Protein AF-A0A945DGJ9-F1 (afdb_monomer)

Sequence (176 aa):
MKILLLTNSDIVSKIIKLSLDSLNIESKIVHDINDLESADILLVDDKFKDINFNIMNNFSSSIGIITDDTTLKLDANHFIINRPFLPSSFIKIIKENIKLINRENCIVTNSFDDESIVKIDSLDALTSPLNQDEIISLKDILIKDHAIDEVIEDENISELDEIIDNAIAQLKDDNE

Nearest PDB structures (foldseek):
  3q7t-assembly1_B  TM=6.823E-01  e=1.697E-02  Chlamydia trachomatis L2/434/Bu
  3q7t-assembly1_A  TM=6.345E-01  e=6.682E-02  Chlamydia trachomatis L2/434/Bu
  4gud-assembly1_A  TM=5.465E-01  e=1.463E-01  Vibrio cholerae O1 biovar El Tor str. N16961
  5ux5-assembly1_A  TM=5.688E-01  e=7.348E+00  Corynebacterium freiburgense

Structure (mmCIF, N/CA/C/O backbone):
data_AF-A0A945DGJ9-F1
#
_entry.id   AF-A0A945DGJ9-F1
#
loop_
_atom_site.group_PDB
_atom_site.id
_atom_site.type_symbol
_atom_site.label_atom_id
_atom_site.label_alt_id
_atom_site.label_comp_id
_atom_site.label_asym_id
_atom_site.label_entity_id
_atom_site.label_seq_id
_atom_site.pdbx_PDB_ins_code
_atom_site.Cartn_x
_atom_site.Cartn_y
_atom_site.Cartn_z
_atom_site.occupancy
_atom_site.B_iso_or_equiv
_atom_site.auth_seq_id
_atom_site.auth_comp_id
_atom_site.auth_asym_id
_atom_site.auth_atom_id
_atom_site.pdbx_PDB_model_num
ATOM 1 N N . MET A 1 1 ? -11.952 -7.154 0.516 1.00 88.06 1 MET A N 1
ATOM 2 C CA . MET A 1 1 ? -11.106 -5.992 0.211 1.00 88.06 1 MET A CA 1
ATOM 3 C C . MET A 1 1 ? -9.943 -6.464 -0.639 1.00 88.06 1 MET A C 1
ATOM 5 O O . MET A 1 1 ? -9.316 -7.456 -0.271 1.00 88.06 1 MET A O 1
ATOM 9 N N . LYS A 1 2 ? -9.713 -5.802 -1.767 1.00 93.69 2 LYS A N 1
ATOM 10 C CA . LYS A 1 2 ? -8.715 -6.121 -2.782 1.00 93.69 2 LYS A CA 1
ATOM 11 C C . LYS A 1 2 ? -7.681 -5.002 -2.828 1.00 93.69 2 LYS A C 1
ATOM 13 O O . LYS A 1 2 ? -8.039 -3.836 -2.985 1.00 93.69 2 LYS A O 1
ATOM 18 N N . ILE A 1 3 ? -6.408 -5.366 -2.721 1.00 96.12 3 ILE A N 1
ATOM 19 C CA . ILE A 1 3 ? -5.284 -4.434 -2.856 1.00 96.12 3 ILE A CA 1
ATOM 20 C C . ILE A 1 3 ? -4.500 -4.766 -4.122 1.00 96.12 3 ILE A C 1
ATOM 22 O O . ILE A 1 3 ? -4.121 -5.915 -4.356 1.00 96.12 3 ILE A O 1
ATOM 26 N N . LEU A 1 4 ? -4.234 -3.755 -4.939 1.00 96.75 4 LEU A N 1
ATOM 27 C CA . LEU A 1 4 ? -3.431 -3.893 -6.147 1.00 96.75 4 LEU A CA 1
ATOM 28 C C . LEU A 1 4 ? -2.061 -3.260 -5.919 1.00 96.75 4 LEU A C 1
ATOM 30 O O . LEU A 1 4 ? -1.985 -2.140 -5.432 1.00 96.75 4 LEU A O 1
ATOM 34 N N . LEU A 1 5 ? -0.984 -3.967 -6.251 1.00 96.50 5 LEU A N 1
ATOM 35 C CA . LEU A 1 5 ? 0.383 -3.464 -6.130 1.00 96.50 5 LEU A CA 1
ATOM 36 C C . LEU A 1 5 ? 1.019 -3.321 -7.510 1.00 96.50 5 LEU A C 1
ATOM 38 O O . LEU A 1 5 ? 1.303 -4.325 -8.160 1.00 96.50 5 LEU A O 1
ATOM 42 N N . LEU A 1 6 ? 1.308 -2.086 -7.909 1.00 95.75 6 LEU A N 1
ATOM 43 C CA . LEU A 1 6 ? 2.052 -1.749 -9.115 1.00 95.75 6 LEU A CA 1
ATOM 44 C C . LEU A 1 6 ? 3.543 -1.575 -8.784 1.00 95.75 6 LEU A C 1
ATOM 46 O O . LEU A 1 6 ? 3.980 -0.539 -8.281 1.00 95.75 6 LEU A O 1
ATOM 50 N N . THR A 1 7 ? 4.345 -2.605 -9.060 1.00 95.25 7 THR A N 1
ATOM 51 C CA . THR A 1 7 ? 5.798 -2.604 -8.818 1.00 95.25 7 THR A CA 1
ATOM 52 C C . THR A 1 7 ? 6.522 -3.567 -9.763 1.00 95.25 7 THR A C 1
ATOM 54 O O . THR A 1 7 ? 5.956 -4.556 -10.203 1.00 95.25 7 THR A O 1
ATOM 57 N N . ASN A 1 8 ? 7.811 -3.327 -10.026 1.00 93.62 8 ASN A N 1
ATOM 58 C CA . ASN A 1 8 ? 8.710 -4.306 -10.675 1.00 93.62 8 ASN A CA 1
ATOM 59 C C . ASN A 1 8 ? 9.754 -4.832 -9.684 1.00 93.62 8 ASN A C 1
ATOM 61 O O . ASN A 1 8 ? 10.692 -5.518 -10.074 1.00 93.62 8 ASN A O 1
ATOM 65 N N . SER A 1 9 ? 9.647 -4.455 -8.410 1.00 94.75 9 SER A N 1
ATOM 66 C CA . SER A 1 9 ? 10.583 -4.881 -7.387 1.00 94.75 9 SER A CA 1
ATOM 67 C C . SER A 1 9 ? 10.122 -6.207 -6.793 1.00 94.75 9 SER A C 1
ATOM 69 O O . SER A 1 9 ? 9.110 -6.273 -6.090 1.00 94.75 9 SER A O 1
ATOM 71 N N . ASP A 1 10 ? 10.887 -7.270 -7.044 1.00 94.19 10 ASP A N 1
ATOM 72 C CA . ASP A 1 10 ? 10.606 -8.609 -6.513 1.00 94.19 10 ASP A CA 1
ATOM 73 C C . ASP A 1 10 ? 10.595 -8.634 -4.984 1.00 94.19 10 ASP A C 1
ATOM 75 O O . ASP A 1 10 ? 9.786 -9.327 -4.364 1.00 94.19 10 ASP A O 1
ATOM 79 N N . ILE A 1 11 ? 11.504 -7.881 -4.357 1.00 93.81 11 ILE A N 1
ATOM 80 C CA . ILE A 1 11 ? 11.610 -7.840 -2.899 1.00 93.81 11 ILE A CA 1
ATOM 81 C C . ILE A 1 11 ? 10.400 -7.136 -2.282 1.00 93.81 11 ILE A C 1
ATOM 83 O O . ILE A 1 11 ? 9.818 -7.652 -1.330 1.00 93.81 11 ILE A O 1
ATOM 87 N N . VAL A 1 12 ? 9.964 -6.017 -2.866 1.00 94.62 12 VAL A N 1
ATOM 88 C CA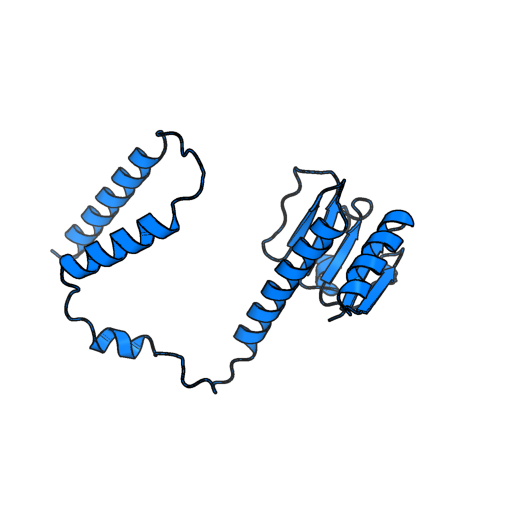 . VAL A 1 12 ? 8.769 -5.282 -2.423 1.00 94.62 12 VAL A CA 1
ATOM 89 C C . VAL A 1 12 ? 7.529 -6.141 -2.619 1.00 94.62 12 VAL A C 1
ATOM 91 O O . VAL A 1 12 ? 6.744 -6.290 -1.687 1.00 94.62 12 VAL A O 1
ATOM 94 N N . SER A 1 13 ? 7.408 -6.778 -3.786 1.00 95.12 13 SER A N 1
ATOM 95 C CA . SER A 1 13 ? 6.326 -7.711 -4.105 1.00 95.12 13 SER A CA 1
ATOM 96 C C . SER A 1 13 ? 6.207 -8.817 -3.061 1.00 95.12 13 SER A C 1
ATOM 98 O O . SER A 1 13 ? 5.122 -9.067 -2.543 1.00 95.12 13 SER A O 1
ATOM 100 N N . LYS A 1 14 ? 7.326 -9.463 -2.709 1.00 95.56 14 LYS A N 1
ATOM 101 C CA . LYS A 1 14 ? 7.350 -10.540 -1.710 1.00 95.56 14 LYS A CA 1
ATOM 102 C C . LYS A 1 14 ? 6.990 -10.040 -0.318 1.00 95.56 14 LYS A C 1
ATOM 104 O O . LYS A 1 14 ? 6.166 -10.668 0.338 1.00 95.56 14 LYS A O 1
ATOM 109 N N . ILE A 1 15 ? 7.593 -8.936 0.128 1.00 95.38 15 ILE A N 1
ATOM 110 C CA . ILE A 1 15 ? 7.331 -8.374 1.459 1.00 95.38 15 ILE A CA 1
ATOM 111 C C . ILE A 1 15 ? 5.854 -8.008 1.588 1.00 95.38 15 ILE A C 1
ATOM 113 O O . ILE A 1 15 ? 5.194 -8.475 2.511 1.00 95.38 15 ILE A O 1
ATOM 117 N N . ILE A 1 16 ? 5.327 -7.227 0.644 1.00 96.50 16 ILE A N 1
ATOM 118 C CA . ILE A 1 16 ? 3.942 -6.759 0.687 1.00 96.50 16 ILE A CA 1
ATOM 119 C C . ILE A 1 16 ? 2.974 -7.929 0.590 1.00 96.50 16 ILE A C 1
ATOM 121 O O . ILE A 1 16 ? 2.056 -8.002 1.400 1.00 96.50 16 ILE A O 1
ATOM 125 N N . LYS A 1 17 ? 3.194 -8.872 -0.332 1.00 96.00 17 LYS A N 1
ATOM 126 C CA . LYS A 1 17 ? 2.328 -10.046 -0.457 1.00 96.00 17 LYS A CA 1
ATOM 127 C C . LYS A 1 17 ? 2.258 -10.830 0.850 1.00 96.00 17 LYS A C 1
ATOM 129 O O . LYS A 1 17 ? 1.168 -11.061 1.350 1.00 96.00 17 LYS A O 1
ATOM 134 N N . LEU A 1 18 ? 3.404 -11.151 1.455 1.00 96.44 18 LEU A N 1
ATOM 135 C CA . LEU A 1 18 ? 3.438 -11.859 2.739 1.00 96.44 18 LEU A CA 1
ATOM 136 C C . LEU A 1 18 ? 2.754 -11.062 3.858 1.00 96.44 18 LEU A C 1
ATOM 138 O O . LEU A 1 18 ? 2.034 -11.631 4.678 1.00 96.44 18 LEU A O 1
ATOM 142 N N . SER A 1 19 ? 2.957 -9.745 3.892 1.00 96.56 19 SER A N 1
ATOM 143 C CA . SER A 1 19 ? 2.290 -8.871 4.851 1.00 96.56 19 SER A CA 1
ATOM 144 C C . SER A 1 19 ? 0.770 -8.852 4.666 1.00 96.56 19 SER A C 1
ATOM 146 O O . SER A 1 19 ? 0.053 -8.921 5.660 1.00 96.56 19 SER A O 1
ATOM 148 N N . LEU A 1 20 ? 0.264 -8.787 3.436 1.00 96.25 20 LEU A N 1
ATOM 149 C CA . LEU A 1 20 ? -1.175 -8.767 3.151 1.00 96.25 20 LEU A CA 1
ATOM 150 C C . LEU A 1 20 ? -1.828 -10.138 3.350 1.00 96.25 20 LEU A C 1
ATOM 152 O O . LEU A 1 20 ? -2.912 -10.213 3.929 1.00 96.25 20 LEU A O 1
ATOM 156 N N . ASP A 1 21 ? -1.134 -11.213 2.977 1.00 95.25 21 ASP A N 1
ATOM 157 C CA . ASP A 1 21 ? -1.564 -12.590 3.229 1.00 95.25 21 ASP A CA 1
ATOM 158 C C . ASP A 1 21 ? -1.752 -12.828 4.738 1.00 95.25 21 ASP A C 1
ATOM 160 O O . ASP A 1 21 ? -2.734 -13.440 5.151 1.00 95.25 21 ASP A O 1
ATOM 164 N N . SER A 1 22 ? -0.875 -12.266 5.585 1.00 95.12 22 SER A N 1
ATOM 165 C CA . SER A 1 22 ? -1.003 -12.349 7.053 1.00 95.12 22 SER A CA 1
ATOM 166 C C . SER A 1 22 ? -2.255 -11.663 7.621 1.00 95.12 22 SER A C 1
ATOM 168 O O . SER A 1 22 ? -2.624 -11.894 8.773 1.00 95.12 22 SER A O 1
ATOM 170 N N . LEU A 1 23 ? -2.903 -10.814 6.822 1.00 94.06 23 LEU A N 1
ATOM 171 C CA . LEU A 1 23 ? -4.135 -10.107 7.161 1.00 94.06 23 LEU A CA 1
ATOM 172 C C . LEU A 1 23 ? -5.371 -10.723 6.491 1.00 94.06 23 LEU A C 1
ATOM 174 O O . LEU A 1 23 ? -6.455 -10.158 6.621 1.00 94.06 23 LEU A O 1
ATOM 178 N N . ASN A 1 24 ? -5.225 -11.848 5.779 1.00 94.50 24 ASN A N 1
ATOM 179 C CA . ASN A 1 24 ? -6.257 -12.425 4.913 1.00 94.50 24 ASN A CA 1
ATOM 180 C C . ASN A 1 24 ? -6.812 -11.413 3.887 1.00 94.50 24 ASN A C 1
ATOM 182 O O . ASN A 1 24 ? -8.008 -11.414 3.586 1.00 94.50 24 ASN A O 1
ATOM 186 N N . ILE A 1 25 ? -5.957 -10.534 3.358 1.00 94.69 25 ILE A N 1
ATOM 187 C CA . ILE A 1 25 ? -6.339 -9.550 2.339 1.00 94.69 25 ILE A CA 1
ATOM 188 C C . ILE A 1 25 ? -5.946 -10.079 0.965 1.00 94.69 25 ILE A C 1
ATOM 190 O O . ILE A 1 25 ? -4.795 -10.446 0.735 1.00 94.69 25 ILE A O 1
ATOM 194 N N . GLU A 1 26 ? -6.895 -10.072 0.032 1.00 94.31 26 GLU A N 1
ATOM 195 C CA . GLU A 1 26 ? -6.615 -10.424 -1.354 1.00 94.31 26 GLU A CA 1
ATOM 196 C C . GLU A 1 26 ? -5.713 -9.360 -1.985 1.00 94.31 26 GLU A C 1
ATOM 198 O O . GLU A 1 26 ? -6.022 -8.164 -1.959 1.00 94.31 26 GLU A O 1
ATOM 203 N N . SER A 1 27 ? -4.596 -9.798 -2.566 1.00 95.00 27 SER A N 1
ATOM 204 C CA . SER A 1 27 ? -3.672 -8.908 -3.254 1.00 95.00 27 SER A CA 1
ATOM 205 C C . SER A 1 27 ? -3.286 -9.423 -4.634 1.00 95.00 27 SER A C 1
ATOM 207 O O . SER A 1 27 ? -3.072 -10.621 -4.839 1.00 95.00 27 SER A O 1
ATOM 209 N N . LYS A 1 28 ? -3.177 -8.500 -5.591 1.00 96.12 28 LYS A N 1
ATOM 210 C CA . LYS A 1 28 ? -2.673 -8.769 -6.942 1.00 96.12 28 LYS A CA 1
ATOM 211 C C . LYS A 1 28 ? -1.458 -7.885 -7.196 1.00 96.12 28 LYS A C 1
ATOM 213 O O . LYS A 1 28 ? -1.467 -6.702 -6.875 1.00 96.12 28 LYS A O 1
ATOM 218 N N . ILE A 1 29 ? -0.411 -8.471 -7.767 1.00 95.81 29 ILE A N 1
ATOM 219 C CA . ILE A 1 29 ? 0.789 -7.746 -8.188 1.00 95.81 29 ILE A CA 1
ATOM 220 C C . ILE A 1 29 ? 0.694 -7.537 -9.695 1.00 95.81 29 ILE A C 1
ATOM 222 O O . ILE A 1 29 ? 0.382 -8.476 -10.429 1.00 95.81 29 ILE A O 1
ATOM 226 N N . VAL A 1 30 ? 0.956 -6.315 -10.134 1.00 95.38 30 VAL A N 1
ATOM 227 C CA . VAL A 1 30 ? 1.000 -5.913 -11.537 1.00 95.38 30 VAL A CA 1
ATOM 228 C C . VAL A 1 30 ? 2.297 -5.163 -11.815 1.00 95.38 30 VAL A C 1
ATOM 230 O O . VAL A 1 30 ? 2.870 -4.515 -10.936 1.00 95.38 30 VAL A O 1
ATOM 233 N N . HIS A 1 31 ? 2.773 -5.283 -13.049 1.00 93.25 31 HIS A N 1
ATOM 234 C CA . HIS A 1 31 ? 4.055 -4.726 -13.484 1.00 93.25 31 HIS A CA 1
ATOM 235 C C . HIS A 1 31 ? 3.888 -3.605 -14.517 1.00 93.25 31 HIS A C 1
ATOM 237 O O . HIS A 1 31 ? 4.854 -2.906 -14.823 1.00 93.25 31 HIS A O 1
ATOM 243 N N . ASP A 1 32 ? 2.669 -3.422 -15.025 1.00 90.31 32 ASP A N 1
ATOM 244 C CA . ASP A 1 32 ? 2.311 -2.417 -16.016 1.00 90.31 32 ASP A CA 1
ATOM 245 C C . ASP A 1 32 ? 0.984 -1.740 -15.638 1.00 90.31 32 ASP A C 1
ATOM 247 O O . ASP A 1 32 ? 0.117 -2.329 -14.991 1.00 90.31 32 ASP A O 1
ATOM 251 N N . ILE A 1 33 ? 0.841 -0.483 -16.048 1.00 87.25 33 ILE A N 1
ATOM 252 C CA . ILE A 1 33 ? -0.345 0.352 -15.824 1.00 87.25 33 ILE A CA 1
ATOM 253 C C . ILE A 1 33 ? -1.546 -0.214 -16.588 1.00 87.25 33 ILE A C 1
ATOM 255 O O . ILE A 1 33 ? -2.679 -0.132 -16.123 1.00 87.25 33 ILE A O 1
ATOM 259 N N . ASN A 1 34 ? -1.306 -0.810 -17.755 1.00 89.06 34 ASN A N 1
ATOM 260 C CA . ASN A 1 34 ? -2.356 -1.384 -18.591 1.00 89.06 34 ASN A CA 1
ATOM 261 C C . ASN A 1 34 ? -3.012 -2.619 -17.954 1.00 89.06 34 ASN A C 1
ATOM 263 O O . ASN A 1 34 ? -4.132 -2.966 -18.319 1.00 89.06 34 ASN A O 1
ATOM 267 N N . ASP A 1 35 ? -2.342 -3.249 -16.986 1.00 89.94 35 ASP A N 1
ATOM 268 C CA . ASP A 1 35 ? -2.859 -4.399 -16.240 1.00 89.94 35 ASP A CA 1
ATOM 269 C C . ASP A 1 35 ? -3.628 -3.987 -14.972 1.00 89.94 35 ASP A C 1
ATOM 271 O O . ASP A 1 35 ? -4.040 -4.851 -14.183 1.00 89.94 35 ASP A O 1
ATOM 275 N N . LEU A 1 36 ? -3.792 -2.676 -14.739 1.00 91.25 36 LEU A N 1
ATOM 276 C CA . LEU A 1 36 ? -4.530 -2.163 -13.594 1.00 91.25 36 LEU A CA 1
ATOM 277 C C . LEU A 1 36 ? -6.013 -2.528 -13.691 1.00 91.25 36 LEU A C 1
ATOM 279 O O . LEU A 1 36 ? -6.663 -2.423 -14.728 1.00 91.25 36 LEU A O 1
ATOM 283 N N . GLU A 1 37 ? -6.560 -2.925 -12.550 1.00 92.62 37 GLU A N 1
ATOM 284 C CA . GLU A 1 37 ? -7.970 -3.239 -12.365 1.00 92.62 37 GLU A CA 1
ATOM 285 C C . GLU A 1 37 ? -8.499 -2.448 -11.173 1.00 92.62 37 GLU A C 1
ATOM 287 O O . GLU A 1 37 ? -7.725 -1.970 -10.344 1.00 92.62 37 GLU A O 1
ATOM 292 N N . SER A 1 38 ? -9.824 -2.369 -11.046 1.00 93.38 38 SER A N 1
ATOM 293 C CA . SER A 1 38 ? -10.435 -1.785 -9.855 1.00 93.38 38 SER A CA 1
ATOM 294 C C . SER A 1 38 ? -10.009 -2.537 -8.586 1.00 93.38 38 SER A C 1
ATOM 296 O O . SER A 1 38 ? -9.958 -3.781 -8.559 1.00 93.38 38 SER A O 1
ATOM 298 N N . ALA A 1 39 ? -9.676 -1.763 -7.557 1.00 94.44 39 ALA A N 1
ATOM 299 C CA . ALA A 1 39 ? -9.256 -2.216 -6.240 1.00 94.44 39 ALA A CA 1
ATOM 300 C C . ALA A 1 39 ? -9.685 -1.200 -5.171 1.00 94.44 39 ALA A C 1
ATOM 302 O O . ALA A 1 39 ? -9.960 -0.044 -5.481 1.00 94.44 39 ALA A O 1
ATOM 303 N N . ASP A 1 40 ? -9.717 -1.633 -3.911 1.00 93.19 40 ASP A N 1
ATOM 304 C CA . ASP A 1 40 ? -10.034 -0.748 -2.784 1.00 93.19 40 ASP A CA 1
ATOM 305 C C . ASP A 1 40 ? -8.827 0.117 -2.385 1.00 93.19 40 ASP A C 1
ATOM 307 O O . ASP A 1 40 ? -8.982 1.242 -1.918 1.00 93.19 40 ASP A O 1
ATOM 311 N N . ILE A 1 41 ? -7.613 -0.426 -2.543 1.00 95.00 41 ILE A N 1
ATOM 312 C CA . ILE A 1 41 ? -6.352 0.304 -2.378 1.00 95.00 41 ILE A CA 1
ATOM 313 C C . ILE A 1 41 ? -5.439 -0.020 -3.556 1.00 95.00 41 ILE A C 1
ATOM 315 O O . ILE A 1 41 ? -5.207 -1.192 -3.874 1.00 95.00 41 ILE A O 1
ATOM 319 N N . LEU A 1 42 ? -4.853 1.022 -4.14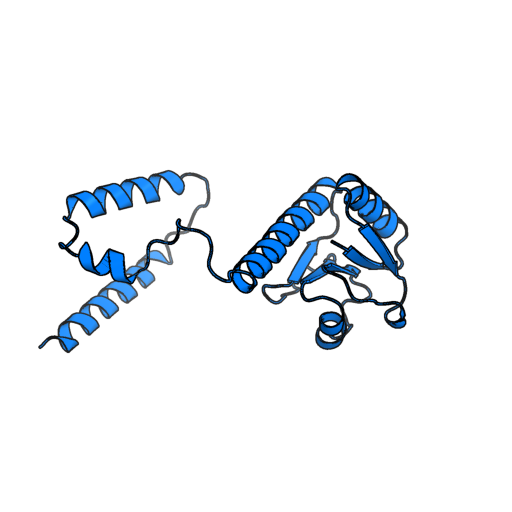1 1.00 95.62 42 LEU A N 1
ATOM 320 C CA . LEU A 1 42 ? -3.786 0.917 -5.127 1.00 95.62 42 LEU A CA 1
ATOM 321 C C . LEU A 1 42 ? -2.453 1.314 -4.487 1.00 95.62 42 LEU A C 1
ATOM 323 O O . LEU A 1 42 ? -2.259 2.459 -4.096 1.00 95.62 42 LEU A O 1
ATOM 327 N N . LEU A 1 43 ? -1.524 0.372 -4.391 1.00 95.69 43 LEU A N 1
ATOM 328 C CA . LEU A 1 43 ? -0.154 0.611 -3.957 1.00 95.69 43 LEU A CA 1
ATOM 329 C C . LEU A 1 43 ? 0.747 0.811 -5.175 1.00 95.69 43 LEU A C 1
ATOM 331 O O . LEU A 1 43 ? 0.770 -0.029 -6.074 1.00 95.69 43 LEU A O 1
ATOM 335 N N . VAL A 1 44 ? 1.516 1.895 -5.190 1.00 94.81 44 VAL A N 1
ATOM 336 C CA . VAL A 1 44 ? 2.331 2.312 -6.335 1.00 94.81 44 VAL A CA 1
ATOM 337 C C . VAL A 1 44 ? 3.774 2.500 -5.895 1.00 94.81 44 VAL A C 1
ATOM 339 O O . VAL A 1 44 ? 4.064 3.227 -4.949 1.00 94.81 44 VAL A O 1
ATOM 342 N N . ASP A 1 45 ? 4.695 1.823 -6.570 1.00 93.25 45 ASP A N 1
ATOM 343 C CA . ASP A 1 45 ? 6.128 2.019 -6.354 1.00 93.25 45 ASP A CA 1
ATOM 344 C C . ASP A 1 45 ?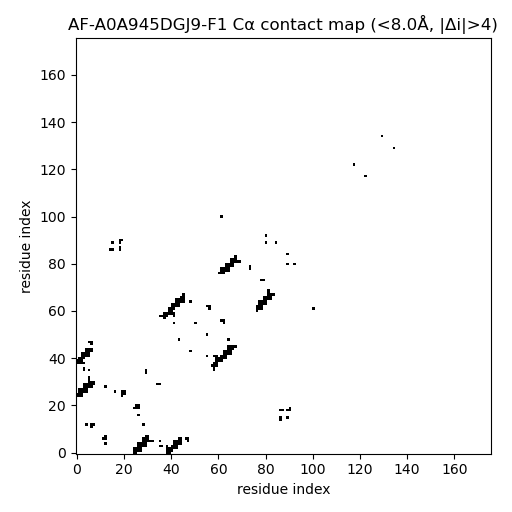 6.590 3.374 -6.915 1.00 93.25 45 ASP A C 1
ATOM 346 O O . ASP A 1 45 ? 6.110 3.790 -7.966 1.00 93.25 45 ASP A O 1
ATOM 350 N N . ASP A 1 46 ? 7.556 4.032 -6.273 1.00 87.94 46 ASP A N 1
ATOM 351 C CA . ASP A 1 46 ? 8.047 5.370 -6.639 1.00 87.94 46 ASP A CA 1
ATOM 352 C C . ASP A 1 46 ? 8.441 5.511 -8.115 1.00 87.94 46 ASP A C 1
ATOM 354 O O . ASP A 1 46 ? 8.251 6.559 -8.717 1.00 87.94 46 ASP A O 1
ATOM 358 N N . LYS A 1 47 ? 8.899 4.431 -8.759 1.00 86.62 47 LYS A N 1
ATOM 359 C CA . LYS A 1 47 ? 9.200 4.427 -10.205 1.00 86.62 47 LYS A CA 1
ATOM 360 C C . LYS A 1 47 ? 7.997 4.734 -11.108 1.00 86.62 47 LYS A C 1
ATOM 362 O O . LYS A 1 47 ? 8.156 4.898 -12.312 1.00 86.62 47 LYS A O 1
ATOM 367 N N . PHE A 1 48 ? 6.802 4.717 -10.539 1.00 85.69 48 PHE A N 1
ATOM 368 C CA . PHE A 1 48 ? 5.532 4.996 -11.183 1.00 85.69 48 PHE A CA 1
ATOM 369 C C . PHE A 1 48 ? 4.853 6.243 -10.592 1.00 85.69 48 PHE A C 1
ATOM 371 O O . PHE A 1 48 ? 3.705 6.513 -10.933 1.00 85.69 48 PHE A O 1
ATOM 378 N N . LYS A 1 49 ? 5.536 7.022 -9.737 1.00 75.12 49 LYS A N 1
ATOM 379 C CA . LYS A 1 49 ? 4.965 8.234 -9.120 1.00 75.12 49 LYS A CA 1
ATOM 380 C C . LYS A 1 49 ? 4.579 9.310 -10.134 1.00 75.12 49 LYS A C 1
ATOM 382 O O . LYS A 1 49 ? 3.665 10.081 -9.882 1.00 75.12 49 LYS A O 1
ATOM 387 N N . ASP A 1 50 ? 5.270 9.342 -11.274 1.00 77.75 50 ASP A N 1
ATOM 388 C CA . ASP A 1 50 ? 5.044 10.334 -12.330 1.00 77.75 50 ASP A CA 1
ATOM 389 C C . ASP A 1 50 ? 3.754 10.058 -13.122 1.00 77.75 50 ASP A C 1
ATOM 391 O O . ASP A 1 50 ? 3.333 10.872 -13.949 1.00 77.75 50 ASP A O 1
ATOM 395 N N . ILE A 1 51 ? 3.107 8.908 -12.893 1.00 77.94 51 ILE A N 1
ATOM 396 C CA . ILE A 1 51 ? 1.780 8.644 -13.440 1.00 77.94 51 ILE A CA 1
ATOM 397 C C . ILE A 1 51 ? 0.813 9.656 -12.833 1.00 77.94 51 ILE A C 1
ATOM 399 O O . ILE A 1 51 ? 0.734 9.831 -11.623 1.00 77.94 51 ILE A O 1
ATOM 403 N N . ASN A 1 52 ? 0.029 10.300 -13.692 1.00 79.12 52 ASN A N 1
ATOM 404 C CA . ASN A 1 52 ? -0.974 11.257 -13.257 1.00 79.12 52 ASN A CA 1
ATOM 405 C C . ASN A 1 52 ? -1.975 10.596 -12.288 1.00 79.12 52 ASN A C 1
ATOM 407 O O . ASN A 1 52 ? -2.636 9.618 -12.649 1.00 79.12 52 ASN A O 1
ATOM 411 N N . PHE A 1 53 ? -2.128 11.166 -11.090 1.00 77.31 53 PHE A N 1
ATOM 412 C CA . PHE A 1 53 ? -3.098 10.725 -10.081 1.00 77.31 53 PHE A CA 1
ATOM 413 C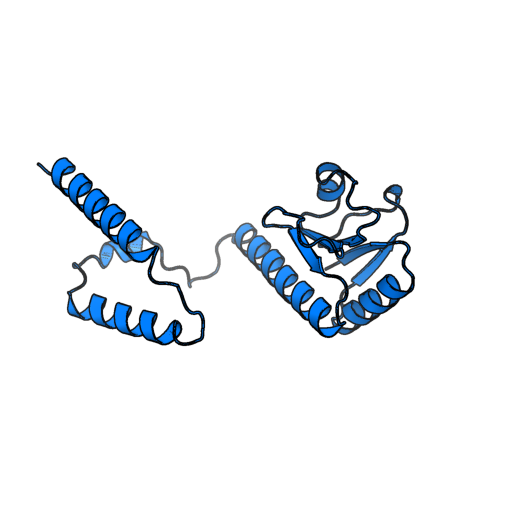 C . PHE A 1 53 ? -4.519 10.600 -10.628 1.00 77.31 53 PHE A C 1
ATOM 415 O O . PHE A 1 53 ? -5.220 9.663 -10.267 1.00 77.31 53 PHE A O 1
ATOM 422 N N . ASN A 1 54 ? -4.924 11.445 -11.580 1.00 76.88 54 ASN A N 1
ATOM 423 C CA . ASN A 1 54 ? -6.236 11.339 -12.222 1.00 76.88 54 ASN A CA 1
ATOM 424 C C . ASN A 1 54 ? -6.432 10.002 -12.949 1.00 76.88 54 ASN A C 1
ATOM 426 O O . ASN A 1 54 ? -7.548 9.498 -13.014 1.00 76.88 54 ASN A O 1
ATOM 430 N N . ILE A 1 55 ? -5.364 9.418 -13.501 1.00 81.75 55 ILE A N 1
ATOM 431 C CA . ILE A 1 55 ? -5.425 8.092 -14.128 1.00 81.75 55 ILE A CA 1
ATOM 432 C C . ILE A 1 55 ? -5.575 7.027 -13.041 1.00 81.75 55 ILE A C 1
ATOM 434 O O . ILE A 1 55 ? -6.411 6.138 -13.173 1.00 81.75 55 ILE A O 1
ATOM 438 N N . MET A 1 56 ? -4.798 7.134 -11.962 1.00 83.62 56 MET A N 1
ATOM 439 C CA . MET A 1 56 ? -4.802 6.170 -10.858 1.00 83.62 56 MET A CA 1
ATOM 440 C C . MET A 1 56 ? -6.127 6.167 -10.080 1.00 83.62 56 MET A C 1
ATOM 442 O O . MET A 1 56 ? -6.622 5.099 -9.721 1.00 83.62 56 MET A O 1
ATOM 446 N N . ASN A 1 57 ? -6.753 7.336 -9.929 1.00 85.06 57 ASN A N 1
ATOM 447 C CA . ASN A 1 57 ? -8.055 7.515 -9.286 1.00 85.06 57 ASN A CA 1
ATOM 448 C C . ASN A 1 57 ? -9.203 6.803 -10.020 1.00 85.06 57 ASN A C 1
ATOM 450 O O . ASN A 1 57 ? -10.241 6.541 -9.419 1.00 85.06 57 ASN A O 1
ATOM 454 N N . ASN A 1 58 ? -9.023 6.423 -11.291 1.00 87.06 58 ASN A N 1
ATOM 455 C CA . ASN A 1 58 ? -9.999 5.585 -11.997 1.00 87.06 58 ASN A CA 1
ATOM 456 C C . ASN A 1 58 ? -10.017 4.135 -11.488 1.00 87.06 58 ASN A C 1
ATOM 458 O O . ASN A 1 58 ? -10.981 3.412 -11.734 1.00 87.06 58 ASN A O 1
ATOM 462 N N . PHE A 1 59 ? -8.949 3.692 -10.820 1.00 87.62 59 PHE A N 1
ATOM 463 C CA . PHE A 1 59 ? -8.792 2.312 -10.358 1.00 87.62 59 PHE A CA 1
ATOM 464 C C . PHE A 1 59 ? -9.035 2.159 -8.857 1.00 87.62 59 PHE A C 1
ATOM 466 O O . PHE A 1 59 ? -9.496 1.100 -8.432 1.00 87.62 59 PHE A O 1
ATOM 473 N N . SER A 1 60 ? -8.736 3.189 -8.063 1.00 90.25 60 SER A N 1
ATOM 474 C CA . SER A 1 60 ? -8.903 3.175 -6.608 1.00 90.25 60 SER A CA 1
ATOM 475 C C . SER A 1 60 ? -9.099 4.587 -6.065 1.00 90.25 60 SER A C 1
ATOM 477 O O . SER A 1 60 ? -8.421 5.511 -6.505 1.00 90.25 60 SER A O 1
ATOM 479 N N . SER A 1 61 ? -9.976 4.747 -5.071 1.00 85.31 61 SER A N 1
ATOM 480 C CA . SER A 1 61 ? -10.139 6.006 -4.328 1.00 85.31 61 SER A CA 1
ATOM 481 C C . SER A 1 61 ? -9.019 6.242 -3.310 1.00 85.31 61 SER A C 1
ATOM 483 O O . SER A 1 61 ? -8.747 7.386 -2.950 1.00 85.31 61 SER A O 1
ATOM 485 N N . SER A 1 62 ? -8.348 5.173 -2.867 1.00 91.69 62 SER A N 1
ATOM 486 C CA . SER A 1 62 ? -7.210 5.240 -1.952 1.00 91.69 62 SER A CA 1
ATOM 487 C C . SER A 1 62 ? -5.929 4.762 -2.631 1.00 91.69 62 SER A C 1
ATOM 489 O O . SER A 1 62 ? -5.871 3.660 -3.188 1.00 91.69 62 SER A O 1
ATOM 491 N N . ILE A 1 63 ? -4.893 5.601 -2.596 1.00 92.81 63 ILE A N 1
ATOM 492 C CA . ILE A 1 63 ? -3.612 5.361 -3.267 1.00 92.81 63 ILE A CA 1
ATOM 493 C C . ILE A 1 63 ? -2.493 5.457 -2.233 1.00 92.81 63 ILE A C 1
ATOM 495 O O . ILE A 1 63 ? -2.356 6.469 -1.549 1.00 92.81 63 ILE A O 1
ATOM 499 N N . GLY A 1 64 ? -1.689 4.402 -2.133 1.00 94.31 64 GLY A N 1
ATOM 500 C CA . GLY A 1 64 ? -0.500 4.347 -1.291 1.00 94.31 64 GLY A CA 1
ATOM 501 C C . GLY A 1 64 ? 0.772 4.405 -2.131 1.00 94.31 64 GLY A C 1
ATOM 502 O O . GLY A 1 64 ? 0.999 3.509 -2.940 1.00 94.31 64 GLY A O 1
ATOM 503 N N . ILE A 1 65 ? 1.631 5.402 -1.934 1.00 94.25 65 ILE A N 1
ATOM 504 C CA . ILE A 1 65 ? 2.892 5.533 -2.685 1.00 94.25 65 ILE A CA 1
ATOM 505 C C . ILE A 1 65 ? 4.069 5.046 -1.848 1.00 94.25 65 ILE A C 1
ATOM 507 O O . ILE A 1 65 ? 4.264 5.485 -0.719 1.00 94.25 65 ILE A O 1
ATOM 511 N N . ILE A 1 66 ? 4.873 4.143 -2.407 1.00 94.88 66 ILE A N 1
ATOM 512 C CA . ILE A 1 66 ? 6.037 3.547 -1.749 1.00 94.88 66 ILE A CA 1
ATOM 513 C C . ILE A 1 66 ? 7.308 4.251 -2.227 1.00 94.88 66 ILE A C 1
ATOM 515 O O . ILE A 1 66 ? 7.881 3.869 -3.250 1.00 94.88 66 ILE A O 1
ATOM 519 N N . THR A 1 67 ? 7.777 5.235 -1.467 1.00 92.56 67 THR A N 1
ATOM 520 C CA . THR A 1 67 ? 8.850 6.150 -1.883 1.00 92.56 67 THR A CA 1
ATOM 521 C C . THR A 1 67 ? 9.836 6.444 -0.759 1.00 92.56 67 THR A C 1
ATOM 523 O O . THR A 1 67 ? 9.516 6.263 0.409 1.00 92.56 67 THR A O 1
ATOM 526 N N . ASP A 1 68 ? 11.061 6.829 -1.096 1.00 91.56 68 ASP A N 1
ATOM 527 C CA . ASP A 1 68 ? 12.021 7.458 -0.180 1.00 91.56 68 ASP A CA 1
ATOM 528 C C . ASP A 1 68 ? 11.917 8.995 -0.183 1.00 91.56 68 ASP A C 1
ATOM 530 O O . ASP A 1 68 ? 12.571 9.660 0.622 1.00 91.56 68 ASP A O 1
ATOM 534 N N . ASP A 1 69 ? 11.076 9.560 -1.051 1.00 88.50 69 ASP A N 1
ATOM 535 C CA . ASP A 1 69 ? 10.830 10.992 -1.149 1.00 88.50 69 ASP A CA 1
ATOM 536 C C . ASP A 1 69 ? 9.916 11.481 -0.020 1.00 88.50 69 ASP A C 1
ATOM 538 O O . ASP A 1 69 ? 8.700 11.281 -0.019 1.00 88.50 69 ASP A O 1
ATOM 542 N N . THR A 1 70 ? 10.514 12.176 0.943 1.00 80.38 70 THR A N 1
ATOM 543 C CA . THR A 1 70 ? 9.809 12.768 2.085 1.00 80.38 70 THR A CA 1
ATOM 544 C C . THR A 1 70 ? 9.110 14.086 1.754 1.00 80.38 70 THR A C 1
ATOM 546 O O . THR A 1 70 ? 8.399 14.628 2.601 1.00 80.38 70 THR A O 1
ATOM 549 N N . THR A 1 71 ? 9.307 14.628 0.551 1.00 83.56 71 THR A N 1
ATOM 550 C CA . THR A 1 71 ? 8.749 15.924 0.135 1.00 83.56 71 THR A CA 1
ATOM 551 C C . THR A 1 71 ? 7.401 15.800 -0.568 1.00 83.56 71 THR A C 1
ATOM 553 O O . THR A 1 71 ? 6.706 16.805 -0.752 1.00 83.56 71 THR A O 1
ATOM 556 N N . LEU A 1 72 ? 7.012 14.576 -0.934 1.00 83.06 72 LEU A N 1
ATOM 557 C CA . LEU A 1 72 ? 5.758 14.291 -1.609 1.00 83.06 72 LEU A CA 1
ATOM 558 C C . LEU A 1 72 ? 4.573 14.664 -0.709 1.00 83.06 72 LEU A C 1
ATOM 560 O O . LEU A 1 72 ? 4.427 14.167 0.405 1.00 83.06 72 LEU A O 1
ATOM 564 N N . LYS A 1 73 ? 3.706 15.544 -1.212 1.00 80.69 73 LYS A N 1
ATOM 565 C CA . LYS A 1 73 ? 2.439 15.903 -0.569 1.00 80.69 73 LYS A CA 1
ATOM 566 C C . LYS A 1 73 ? 1.306 15.249 -1.337 1.00 80.69 73 LYS A C 1
ATOM 568 O O . LYS A 1 73 ? 1.246 15.381 -2.557 1.00 80.69 73 LYS A O 1
ATOM 573 N N . LEU A 1 74 ? 0.434 14.552 -0.620 1.00 82.81 74 LEU A N 1
ATOM 574 C CA . LEU A 1 74 ? -0.713 13.855 -1.185 1.00 82.81 74 LEU A CA 1
ATOM 575 C C . LEU A 1 74 ? -2.015 14.399 -0.601 1.00 82.81 74 LEU A C 1
ATOM 577 O O . LEU A 1 74 ? -2.025 14.960 0.496 1.00 82.81 74 LEU A O 1
ATOM 581 N N . ASP A 1 75 ? -3.100 14.207 -1.344 1.00 82.00 75 ASP A N 1
ATOM 582 C CA . ASP A 1 75 ? -4.451 14.500 -0.874 1.00 82.00 75 ASP A CA 1
ATOM 583 C C . ASP A 1 75 ? -4.846 13.573 0.288 1.00 82.00 75 ASP A C 1
ATOM 585 O O . ASP A 1 75 ? -4.278 12.495 0.463 1.00 82.00 75 ASP A O 1
ATOM 589 N N . ALA A 1 76 ? -5.855 13.969 1.070 1.00 77.25 76 ALA A N 1
ATOM 590 C CA . ALA A 1 76 ? -6.241 13.296 2.319 1.00 77.25 76 ALA A CA 1
ATOM 591 C C . ALA A 1 76 ? -6.579 11.796 2.177 1.00 77.25 76 ALA A C 1
ATOM 593 O O . ALA A 1 76 ? -6.426 11.038 3.132 1.00 77.25 76 ALA A O 1
ATOM 594 N N . ASN A 1 77 ? -7.007 11.360 0.988 1.00 83.00 77 ASN A N 1
ATOM 595 C CA . ASN A 1 77 ? -7.407 9.974 0.714 1.00 83.00 77 ASN A CA 1
ATOM 596 C C . ASN A 1 77 ? -6.225 9.081 0.298 1.00 83.00 77 ASN A C 1
ATOM 598 O O . ASN A 1 77 ? -6.382 7.886 0.017 1.00 83.00 77 ASN A O 1
ATOM 602 N N . HIS A 1 78 ? -5.039 9.665 0.193 1.00 89.19 78 HIS A N 1
ATOM 603 C CA . HIS A 1 78 ? -3.825 9.020 -0.266 1.00 89.19 78 HIS A CA 1
ATOM 604 C C . HIS A 1 78 ? -2.785 9.016 0.855 1.00 89.19 78 HIS A C 1
ATOM 606 O O . HIS A 1 78 ? -2.815 9.834 1.772 1.00 89.19 78 HIS A O 1
ATOM 612 N N . PHE A 1 79 ? -1.853 8.071 0.804 1.00 92.69 79 PHE A N 1
ATOM 613 C CA . PHE A 1 79 ? -0.882 7.879 1.876 1.00 92.69 79 PHE A CA 1
ATOM 614 C C . PHE A 1 79 ? 0.491 7.485 1.345 1.00 92.69 79 PHE A C 1
ATOM 616 O O . PHE A 1 79 ? 0.646 7.005 0.223 1.00 92.69 79 PHE A O 1
ATOM 623 N N . ILE A 1 80 ? 1.507 7.688 2.178 1.00 92.94 80 ILE A N 1
ATOM 624 C CA . ILE A 1 80 ? 2.900 7.403 1.840 1.00 92.94 80 ILE A CA 1
ATOM 625 C C . ILE A 1 80 ? 3.406 6.240 2.687 1.00 92.94 80 ILE A C 1
ATOM 627 O O . ILE A 1 80 ? 3.148 6.146 3.887 1.00 92.94 80 ILE A O 1
ATOM 631 N N . ILE A 1 81 ? 4.162 5.354 2.049 1.00 94.62 81 ILE A N 1
ATOM 632 C CA . ILE A 1 81 ? 4.909 4.270 2.673 1.00 94.62 81 ILE A CA 1
ATOM 633 C C . ILE A 1 81 ? 6.391 4.565 2.461 1.00 94.62 81 ILE A C 1
ATOM 635 O O . ILE A 1 81 ? 6.968 4.228 1.426 1.00 94.62 81 ILE A O 1
ATOM 639 N N . ASN A 1 82 ? 6.999 5.204 3.459 1.00 92.75 82 ASN A N 1
ATOM 640 C CA . ASN A 1 82 ? 8.393 5.625 3.383 1.00 92.75 82 ASN A CA 1
ATOM 641 C C . ASN A 1 82 ? 9.340 4.425 3.299 1.00 92.75 82 ASN A C 1
ATOM 643 O O . ASN A 1 82 ? 9.257 3.487 4.095 1.00 92.75 82 ASN A O 1
ATOM 647 N N . ARG A 1 83 ? 10.278 4.464 2.355 1.00 92.06 83 ARG A N 1
ATOM 648 C CA . ARG A 1 83 ? 11.411 3.544 2.291 1.00 92.06 83 ARG A CA 1
ATOM 649 C C . ARG A 1 83 ? 12.556 4.075 3.167 1.00 92.06 83 ARG A C 1
ATOM 651 O O . ARG A 1 83 ? 12.818 5.273 3.153 1.00 92.06 83 ARG A O 1
ATOM 658 N N . PRO A 1 84 ? 13.293 3.192 3.864 1.00 92.88 84 PRO A N 1
ATOM 659 C CA . PRO A 1 84 ? 12.997 1.775 4.073 1.00 92.88 84 PRO A CA 1
ATOM 660 C C . PRO A 1 84 ? 11.805 1.583 5.028 1.00 92.88 84 PRO A C 1
ATOM 662 O O . PRO A 1 84 ? 11.641 2.338 5.980 1.00 92.88 84 PRO A O 1
ATOM 665 N N . PHE A 1 85 ? 11.016 0.522 4.828 1.00 93.62 85 PHE A N 1
ATOM 666 C CA . PHE A 1 85 ? 9.936 0.149 5.747 1.00 93.62 85 PHE A CA 1
ATOM 667 C C . PHE A 1 85 ? 10.112 -1.271 6.278 1.00 93.62 85 PHE A C 1
ATOM 669 O O . PHE A 1 85 ? 10.597 -2.170 5.588 1.00 93.62 85 PHE A O 1
ATOM 676 N N . LEU A 1 86 ? 9.661 -1.478 7.514 1.00 94.94 86 LEU A N 1
ATOM 677 C CA . LEU A 1 86 ? 9.512 -2.806 8.095 1.00 94.94 86 LEU A CA 1
ATOM 678 C C . LEU A 1 86 ? 8.139 -3.393 7.731 1.00 94.94 86 LEU A C 1
ATOM 680 O O . LEU A 1 86 ? 7.165 -2.641 7.626 1.00 94.94 86 LEU A O 1
ATOM 684 N N . PRO A 1 87 ? 8.012 -4.730 7.626 1.00 95.12 87 PRO A N 1
ATOM 685 C CA . PRO A 1 87 ? 6.720 -5.380 7.399 1.00 95.12 87 PRO A CA 1
ATOM 686 C C . PRO A 1 87 ? 5.659 -5.001 8.444 1.00 95.12 87 PRO A C 1
ATOM 688 O O . PRO A 1 87 ? 4.494 -4.810 8.108 1.00 95.12 87 PRO A O 1
ATOM 691 N N . SER A 1 88 ? 6.056 -4.845 9.711 1.00 95.56 88 SER A N 1
ATOM 692 C CA . SER A 1 88 ? 5.166 -4.415 10.798 1.00 95.56 88 SER A CA 1
ATOM 693 C C . SER A 1 88 ? 4.643 -2.992 10.596 1.00 95.56 88 SER A C 1
ATOM 695 O O . SER A 1 88 ? 3.451 -2.749 10.781 1.00 95.56 88 SER A O 1
ATOM 697 N N . SER A 1 89 ? 5.511 -2.068 10.177 1.00 95.06 89 SER A N 1
ATOM 698 C CA . SER A 1 89 ? 5.139 -0.683 9.874 1.00 95.06 89 SER A CA 1
ATOM 699 C C . SER A 1 89 ? 4.175 -0.618 8.691 1.00 95.06 89 SER A C 1
ATOM 701 O O . SER A 1 89 ? 3.149 0.049 8.782 1.00 95.06 89 SER A O 1
ATOM 703 N N . PHE A 1 90 ? 4.445 -1.375 7.624 1.00 95.81 90 PHE A N 1
ATOM 704 C CA . PHE A 1 90 ? 3.536 -1.498 6.482 1.00 95.81 90 PHE A CA 1
ATOM 705 C C . PHE A 1 90 ? 2.155 -2.014 6.912 1.00 95.81 90 PHE A C 1
ATOM 707 O O . PHE A 1 90 ? 1.137 -1.403 6.599 1.00 95.81 90 PHE A O 1
ATOM 714 N N . ILE A 1 91 ? 2.111 -3.095 7.697 1.00 96.06 91 ILE A N 1
ATOM 715 C CA . ILE A 1 91 ? 0.855 -3.661 8.212 1.00 96.06 91 ILE A CA 1
ATOM 716 C C . ILE A 1 91 ? 0.070 -2.629 9.029 1.00 96.06 91 ILE A C 1
ATOM 718 O O . ILE A 1 91 ? -1.155 -2.570 8.912 1.00 96.06 91 ILE A O 1
ATOM 722 N N . LYS A 1 92 ? 0.749 -1.823 9.854 1.00 96.44 92 LYS A N 1
ATOM 723 C CA . LYS A 1 92 ? 0.109 -0.759 10.637 1.00 96.44 92 LYS A CA 1
ATOM 724 C C . LYS A 1 92 ? -0.556 0.272 9.720 1.00 96.44 92 LYS A C 1
ATOM 726 O O . LYS A 1 92 ? -1.756 0.494 9.862 1.00 96.44 92 LYS A O 1
ATOM 731 N N . ILE A 1 93 ? 0.190 0.802 8.748 1.00 95.50 93 ILE A N 1
ATOM 732 C CA . ILE A 1 93 ? -0.303 1.793 7.778 1.00 95.50 93 ILE A CA 1
ATOM 733 C C . ILE A 1 93 ? -1.514 1.246 7.015 1.00 95.50 93 ILE A C 1
ATOM 735 O O . ILE A 1 93 ? -2.542 1.912 6.906 1.00 95.50 93 ILE A O 1
ATOM 739 N N . ILE A 1 94 ? -1.434 0.006 6.526 1.00 95.50 94 ILE A N 1
ATOM 740 C CA . ILE A 1 94 ? -2.547 -0.625 5.810 1.00 95.50 94 ILE A CA 1
ATOM 741 C C . ILE A 1 94 ? -3.774 -0.757 6.715 1.00 95.50 94 ILE A C 1
ATOM 743 O O . ILE A 1 94 ? -4.865 -0.366 6.316 1.00 95.50 94 ILE A O 1
ATOM 747 N N . LYS A 1 95 ? -3.625 -1.240 7.953 1.00 94.56 95 LYS A N 1
ATOM 748 C CA . LYS A 1 95 ? -4.758 -1.362 8.888 1.00 94.56 95 LYS A CA 1
ATOM 749 C C . LYS A 1 95 ? -5.428 -0.025 9.189 1.00 94.56 95 LYS A C 1
ATOM 751 O O . LYS A 1 95 ? -6.644 0.007 9.362 1.00 94.56 95 LYS A O 1
ATOM 756 N N . GLU A 1 96 ? -4.656 1.049 9.300 1.00 93.69 96 GLU A N 1
ATOM 757 C CA . GLU A 1 96 ? -5.186 2.396 9.519 1.00 93.69 96 GLU A CA 1
ATOM 758 C C . GLU A 1 96 ? -6.010 2.862 8.316 1.00 93.69 96 GLU A C 1
ATOM 760 O O . GLU A 1 96 ? -7.167 3.238 8.492 1.00 93.69 96 GLU A O 1
ATOM 765 N N . ASN A 1 97 ? -5.490 2.709 7.097 1.00 92.38 97 ASN A N 1
ATOM 766 C CA . ASN A 1 97 ? -6.205 3.091 5.875 1.00 92.38 97 ASN A CA 1
ATOM 767 C C . ASN A 1 97 ? -7.464 2.247 5.628 1.00 92.38 97 ASN A C 1
ATOM 769 O O . ASN A 1 97 ? -8.506 2.782 5.260 1.00 92.38 97 ASN A O 1
ATOM 773 N N . ILE A 1 98 ? -7.429 0.947 5.931 1.00 91.62 98 ILE A N 1
ATOM 774 C CA . ILE A 1 98 ? -8.620 0.083 5.868 1.00 91.62 98 ILE A CA 1
ATOM 775 C C . ILE A 1 98 ? -9.726 0.598 6.798 1.00 91.62 98 ILE A C 1
ATOM 777 O O . ILE A 1 98 ? -10.903 0.587 6.439 1.00 91.62 98 ILE A O 1
ATOM 781 N N . LYS A 1 99 ? -9.370 1.055 8.006 1.00 90.69 99 LYS A N 1
ATOM 782 C CA . LYS A 1 99 ? -10.350 1.620 8.944 1.00 90.69 99 LYS A CA 1
ATOM 783 C C . LYS A 1 99 ? -10.969 2.909 8.409 1.00 90.69 99 LYS A C 1
ATOM 785 O O . LYS A 1 99 ? -12.155 3.118 8.642 1.00 90.69 99 LYS A O 1
ATOM 790 N N . LEU A 1 100 ? -10.191 3.752 7.731 1.00 88.38 100 LEU A N 1
ATOM 791 C CA . LEU A 1 100 ? -10.686 4.992 7.127 1.00 88.38 100 LEU A CA 1
ATOM 792 C C . LEU A 1 100 ? -11.692 4.692 6.012 1.00 88.38 100 LEU A C 1
ATOM 794 O O . LEU A 1 100 ? -12.835 5.131 6.107 1.00 88.38 100 LEU A O 1
ATOM 798 N N . ILE A 1 101 ? -11.323 3.827 5.064 1.00 86.62 101 ILE A N 1
ATOM 799 C CA . ILE A 1 101 ? -12.198 3.405 3.956 1.00 86.62 101 ILE A CA 1
ATOM 800 C C . ILE A 1 101 ? -13.513 2.814 4.485 1.00 86.62 101 ILE A C 1
ATOM 802 O O . ILE A 1 101 ? -14.600 3.153 4.020 1.00 86.62 101 ILE A O 1
ATOM 806 N N . ASN A 1 102 ? -13.444 1.953 5.504 1.00 86.00 102 ASN A N 1
ATOM 807 C CA . ASN A 1 102 ? -14.649 1.361 6.084 1.00 86.00 102 ASN A CA 1
ATOM 808 C C . ASN A 1 102 ? -15.545 2.395 6.785 1.00 86.00 102 ASN A C 1
ATOM 810 O O . ASN A 1 102 ? -16.764 2.269 6.719 1.00 86.00 102 ASN A O 1
ATOM 814 N N . ARG A 1 103 ? -14.977 3.415 7.444 1.00 81.81 103 ARG A N 1
ATOM 815 C CA . ARG A 1 103 ? -15.763 4.496 8.067 1.00 81.81 103 ARG A CA 1
ATOM 816 C C . ARG A 1 103 ? -16.489 5.335 7.024 1.00 81.81 103 ARG A C 1
ATOM 818 O O . ARG A 1 103 ? -17.665 5.626 7.214 1.00 81.81 103 ARG A O 1
ATOM 825 N N . GLU A 1 104 ? -15.813 5.687 5.936 1.00 75.38 104 GLU A N 1
ATOM 826 C CA . GLU A 1 104 ? -16.417 6.433 4.827 1.00 75.38 104 GLU A CA 1
ATOM 827 C C . GLU A 1 104 ? -17.574 5.651 4.202 1.00 75.38 104 GLU A C 1
ATOM 829 O O . GLU A 1 104 ? -18.660 6.198 4.012 1.00 75.38 104 GLU A O 1
ATOM 834 N N . ASN A 1 105 ? -17.392 4.346 3.991 1.00 69.62 105 ASN A N 1
ATOM 835 C CA . ASN A 1 105 ? -18.454 3.482 3.483 1.00 69.62 105 ASN A CA 1
ATOM 836 C C . ASN A 1 105 ? -19.655 3.409 4.441 1.00 69.62 105 ASN A C 1
ATOM 838 O O . ASN A 1 105 ? -20.789 3.497 3.979 1.00 69.62 105 ASN A O 1
ATOM 842 N N . CYS A 1 106 ? -19.433 3.326 5.759 1.00 59.25 106 CYS A N 1
ATOM 843 C CA . CYS A 1 106 ? -20.525 3.331 6.740 1.00 59.25 106 CYS A CA 1
ATOM 844 C C . CYS A 1 106 ? -21.328 4.644 6.739 1.00 59.25 106 CYS A C 1
ATOM 846 O O . CYS A 1 106 ? -22.541 4.614 6.925 1.00 59.25 106 CYS A O 1
ATOM 848 N N . ILE A 1 107 ? -20.684 5.792 6.501 1.00 57.44 107 ILE A N 1
ATOM 849 C CA . ILE A 1 107 ? -21.378 7.089 6.412 1.00 57.44 107 ILE A CA 1
ATOM 850 C C . ILE A 1 107 ? -22.290 7.131 5.177 1.00 57.44 107 ILE A C 1
ATOM 852 O O . ILE A 1 107 ? -23.396 7.663 5.247 1.00 57.44 107 ILE A O 1
ATOM 856 N N . VAL A 1 108 ? -21.864 6.531 4.061 1.00 53.97 108 VAL A N 1
ATOM 857 C CA . VAL A 1 108 ? -22.647 6.492 2.813 1.00 53.97 108 VAL A CA 1
ATOM 858 C C . VAL A 1 108 ? -23.783 5.458 2.873 1.00 53.97 108 VAL A C 1
ATOM 860 O O . VAL A 1 108 ? -24.818 5.656 2.238 1.00 53.97 108 VAL A O 1
ATOM 863 N N . THR A 1 109 ? -23.641 4.380 3.655 1.00 43.97 109 THR A N 1
ATOM 864 C CA . THR A 1 109 ? -24.652 3.309 3.771 1.00 43.97 109 THR A CA 1
ATOM 865 C C . THR A 1 109 ? -25.639 3.466 4.925 1.00 43.97 109 THR A C 1
ATOM 867 O O . THR A 1 109 ? -26.496 2.599 5.085 1.00 43.97 109 THR A O 1
ATOM 870 N N .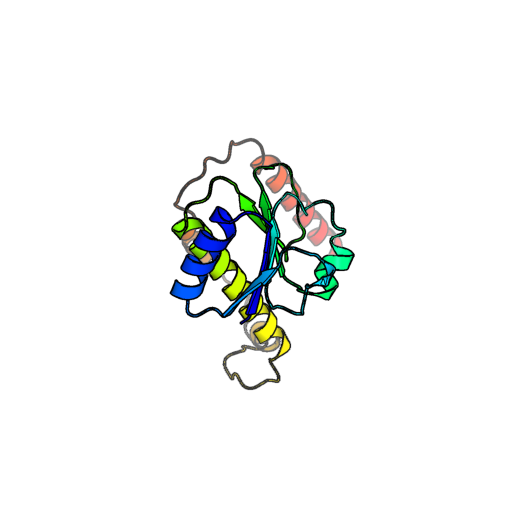 ASN A 1 110 ? -25.587 4.549 5.705 1.00 41.62 110 ASN A N 1
ATOM 871 C CA . ASN A 1 110 ? -26.615 4.837 6.707 1.00 41.62 110 ASN A CA 1
ATOM 872 C C . ASN A 1 110 ? -27.907 5.357 6.045 1.00 41.62 110 ASN A C 1
ATOM 874 O O . ASN A 1 110 ? -28.342 6.490 6.243 1.00 41.62 110 ASN A O 1
ATOM 878 N N . SER A 1 111 ? -28.581 4.476 5.302 1.00 42.12 111 SER A N 1
ATOM 879 C CA . SER A 1 111 ? -30.028 4.360 5.444 1.00 42.12 111 SER A CA 1
ATOM 880 C C . SER A 1 111 ? -30.299 3.989 6.904 1.00 42.12 111 SER A C 1
ATOM 882 O O . SER A 1 111 ? -29.923 2.906 7.341 1.00 42.12 111 SER A O 1
ATOM 884 N N . PHE A 1 112 ? -30.851 4.953 7.640 1.00 49.50 112 PHE A N 1
ATOM 885 C CA . PHE A 1 112 ? -31.323 4.894 9.023 1.00 49.50 112 PHE A CA 1
ATOM 886 C C . PHE A 1 112 ? -31.758 3.497 9.482 1.00 49.50 112 PHE A C 1
ATOM 888 O O . PHE A 1 112 ? -32.750 3.008 8.964 1.00 49.50 112 PHE A O 1
ATOM 895 N N . ASP A 1 113 ? -31.055 2.919 10.460 1.00 48.00 113 ASP A N 1
ATOM 896 C CA . ASP A 1 113 ? -31.574 1.911 11.404 1.00 48.00 113 ASP A CA 1
ATOM 897 C C . ASP A 1 113 ? -30.563 1.689 12.553 1.00 48.00 113 ASP A C 1
ATOM 899 O O . ASP A 1 113 ? -30.227 0.568 12.917 1.00 48.00 113 ASP A O 1
ATOM 903 N N . ASP A 1 114 ? -30.049 2.775 13.138 1.00 42.00 114 ASP A N 1
ATOM 904 C CA . ASP A 1 114 ? -29.365 2.703 14.434 1.00 42.00 11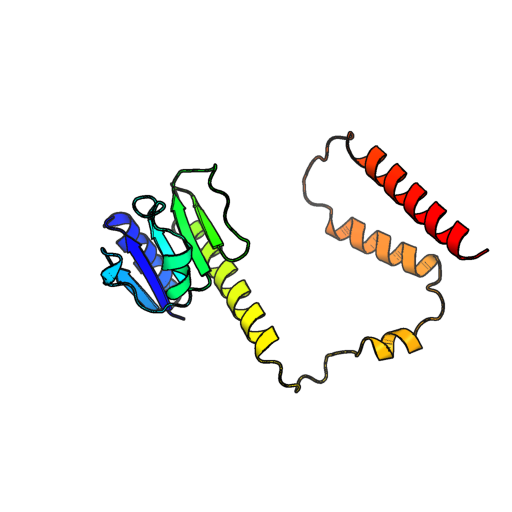4 ASP A CA 1
ATOM 905 C C . ASP A 1 114 ? -30.013 3.732 15.370 1.00 42.00 114 ASP A C 1
ATOM 907 O O . ASP A 1 114 ? -29.828 4.944 15.228 1.00 42.00 114 ASP A O 1
ATOM 911 N N . GLU A 1 115 ? -30.801 3.251 16.336 1.00 54.53 115 GLU A N 1
ATOM 912 C CA . GLU A 1 115 ? -31.506 4.038 17.369 1.00 54.53 115 GLU A CA 1
ATOM 913 C C . GLU A 1 115 ? -30.556 4.747 18.366 1.00 54.53 115 GLU A C 1
ATOM 915 O O . GLU A 1 115 ? -30.964 5.180 19.440 1.00 54.53 115 GLU A O 1
ATOM 920 N N . SER A 1 116 ? -29.277 4.904 18.020 1.00 57.12 116 SER A N 1
ATOM 921 C CA . SER A 1 116 ? -28.249 5.546 18.846 1.00 57.12 116 SER A CA 1
ATOM 922 C C . SER A 1 116 ? -27.905 6.978 18.411 1.00 57.12 116 SER A C 1
ATOM 924 O O . SER A 1 116 ? -27.060 7.617 19.044 1.00 57.12 116 SER A O 1
ATOM 926 N N . ILE A 1 117 ? -28.519 7.515 17.353 1.00 56.50 117 ILE A N 1
ATOM 927 C CA . ILE A 1 117 ? -28.263 8.899 16.932 1.00 56.50 117 ILE A CA 1
ATOM 928 C C . ILE A 1 117 ? -29.203 9.835 17.697 1.00 56.50 117 ILE A C 1
ATOM 930 O O . ILE A 1 117 ? -30.381 9.976 17.367 1.00 56.50 117 ILE A O 1
ATOM 934 N N . VAL A 1 118 ? -28.665 10.509 18.715 1.00 53.88 118 VAL A N 1
ATOM 935 C CA . VAL A 1 118 ? -29.328 11.661 19.334 1.00 53.88 118 VAL A CA 1
ATOM 936 C C . VAL A 1 118 ? -29.408 12.759 18.272 1.00 53.88 118 VAL A C 1
ATOM 938 O O . VAL A 1 118 ? -28.386 13.280 17.830 1.00 53.88 118 VAL A O 1
ATOM 941 N N . LYS A 1 119 ? -30.623 13.075 17.810 1.00 54.59 119 LYS A N 1
ATOM 942 C CA . LYS A 1 119 ? -30.858 14.186 16.877 1.00 54.59 119 LYS A CA 1
ATOM 943 C C . LYS A 1 119 ? -30.367 15.481 17.525 1.00 54.59 119 LYS A C 1
ATOM 945 O O . LYS A 1 119 ? -30.686 15.730 18.684 1.00 54.59 119 LYS A O 1
ATOM 950 N N . ILE A 1 120 ? -29.641 16.309 16.776 1.00 53.84 120 ILE A N 1
ATOM 951 C CA . ILE A 1 120 ? -29.163 17.624 17.242 1.00 53.84 120 ILE A CA 1
ATOM 952 C C . ILE A 1 120 ? -30.341 18.491 17.722 1.00 53.84 120 ILE A C 1
ATOM 954 O O . ILE A 1 120 ? -30.244 19.130 18.762 1.00 53.84 120 ILE A O 1
ATOM 958 N N . ASP A 1 121 ? -31.508 18.361 17.089 1.00 53.97 121 ASP A N 1
ATOM 959 C CA . ASP A 1 121 ? -32.754 19.020 17.508 1.00 53.97 121 ASP A CA 1
ATOM 960 C C . ASP A 1 121 ? -33.225 18.625 18.929 1.00 53.97 121 ASP A C 1
ATOM 962 O O . ASP A 1 121 ? -34.062 19.295 19.527 1.00 53.97 121 ASP A O 1
ATOM 966 N N . SER A 1 122 ? -32.720 17.516 19.485 1.00 54.75 122 SER A N 1
ATOM 967 C CA . SER A 1 122 ? -32.989 17.079 20.866 1.00 54.75 122 SER A CA 1
ATOM 968 C C . SER A 1 122 ? -31.998 17.657 21.888 1.00 54.75 122 SER A C 1
ATOM 970 O O . SER A 1 122 ? -32.277 17.597 23.084 1.00 54.75 122 SER A O 1
ATOM 972 N N . LEU A 1 123 ? -30.870 18.230 21.447 1.00 51.34 123 LEU A N 1
ATOM 973 C CA . LEU A 1 123 ? -29.927 18.974 22.296 1.00 51.34 123 LEU A CA 1
ATOM 974 C C . LEU A 1 123 ? -30.378 20.424 22.516 1.00 51.34 123 LEU A C 1
ATOM 976 O O . LEU A 1 123 ? -30.151 20.962 23.597 1.00 51.34 123 LEU A O 1
ATOM 980 N N . ASP A 1 124 ? -31.109 21.014 21.567 1.00 49.41 124 ASP A N 1
ATOM 981 C CA . ASP A 1 124 ? -31.712 22.347 21.736 1.00 49.41 124 ASP A CA 1
ATOM 982 C C . ASP A 1 124 ? -32.784 22.371 22.841 1.00 49.41 124 ASP A C 1
ATOM 984 O O . ASP A 1 124 ? -33.021 23.394 23.477 1.00 49.41 124 ASP A O 1
ATOM 988 N N . ALA A 1 125 ? -33.393 21.222 23.155 1.00 52.03 125 ALA A N 1
ATOM 989 C CA . ALA A 1 125 ? -34.297 21.087 24.300 1.00 52.03 125 ALA A CA 1
ATOM 990 C C . ALA A 1 125 ? -33.569 21.038 25.662 1.00 52.03 125 ALA A C 1
ATOM 992 O O . ALA A 1 125 ? -34.218 21.138 26.705 1.00 52.03 125 ALA A O 1
ATOM 993 N N . LEU A 1 126 ? -32.238 20.885 25.669 1.00 48.62 126 LEU A N 1
ATOM 994 C CA . LEU A 1 126 ? -31.390 20.856 26.866 1.00 48.62 126 LEU A CA 1
ATOM 995 C C . LEU A 1 126 ? -30.618 22.165 27.085 1.00 48.62 126 LEU A C 1
ATOM 997 O O . LEU A 1 126 ? -29.844 22.238 28.039 1.00 48.62 126 LEU A O 1
ATOM 1001 N N . THR A 1 127 ? -30.849 23.217 26.287 1.00 50.97 127 THR A N 1
ATOM 1002 C CA . THR A 1 127 ? -30.249 24.542 26.512 1.00 50.97 127 THR A CA 1
ATOM 1003 C C . THR A 1 127 ? -30.905 25.257 27.695 1.00 50.97 127 THR A C 1
ATOM 1005 O O . THR A 1 127 ? -31.574 26.282 27.563 1.00 50.97 127 THR A O 1
ATOM 1008 N N . SER A 1 128 ? -30.694 24.726 28.893 1.00 57.31 128 SER A N 1
ATOM 1009 C CA . SER A 1 128 ? -30.363 25.609 30.004 1.00 57.31 128 SER A CA 1
ATOM 1010 C C . SER A 1 128 ? -28.889 25.984 29.826 1.00 57.31 128 SER A C 1
ATOM 1012 O O . SER A 1 128 ? -28.099 25.108 29.472 1.00 57.31 128 SER A O 1
ATOM 1014 N N . PRO A 1 129 ? -28.496 27.258 29.991 1.00 60.34 129 PRO A N 1
ATOM 1015 C CA . PRO A 1 129 ? -27.095 27.643 29.867 1.00 60.34 129 PRO A CA 1
ATOM 1016 C C . PRO A 1 129 ? -26.255 26.774 30.810 1.00 60.34 129 PRO A C 1
ATOM 1018 O O . PRO A 1 129 ? -26.534 26.732 32.009 1.00 60.34 129 PRO A O 1
ATOM 1021 N N . LEU A 1 130 ? -25.275 26.053 30.250 1.00 53.84 130 LEU A N 1
ATOM 1022 C CA . LEU A 1 130 ? -24.312 25.248 31.006 1.00 53.84 130 LEU A CA 1
ATOM 1023 C C . LEU A 1 130 ? -23.732 26.123 32.117 1.00 53.84 130 LEU A C 1
ATOM 1025 O O . LEU A 1 130 ? -23.199 27.207 31.856 1.00 53.84 130 LEU A O 1
ATOM 1029 N N . ASN A 1 131 ? -23.885 25.677 33.360 1.00 58.12 131 ASN A N 1
ATOM 1030 C CA . ASN A 1 131 ? -23.400 26.437 34.501 1.00 58.12 131 ASN A CA 1
ATOM 1031 C C . ASN A 1 131 ? -21.862 26.411 34.480 1.00 58.12 131 ASN A C 1
ATOM 1033 O O . ASN A 1 131 ? -21.262 25.436 34.024 1.00 58.12 131 ASN A O 1
ATOM 1037 N N . GLN A 1 132 ? -21.207 27.471 34.962 1.00 54.59 132 GLN A N 1
ATOM 1038 C CA . GLN A 1 132 ? -19.742 27.621 34.868 1.00 54.59 132 GLN A CA 1
ATOM 1039 C C . GLN A 1 132 ? -18.967 26.408 35.425 1.00 54.59 132 GLN A C 1
ATOM 1041 O O . GLN A 1 132 ? -17.896 26.078 34.920 1.00 54.59 132 GLN A O 1
ATOM 1046 N N . ASP A 1 133 ? -19.549 25.690 36.385 1.00 56.84 133 ASP A N 1
ATOM 1047 C CA . ASP A 1 133 ? -18.981 24.486 36.996 1.00 56.84 133 ASP A CA 1
ATOM 1048 C C . ASP A 1 133 ? -18.910 23.273 36.042 1.00 56.84 133 ASP A C 1
ATOM 1050 O O . ASP A 1 133 ? -17.979 22.466 36.125 1.00 56.84 133 ASP A O 1
ATOM 1054 N N . GLU A 1 134 ? -19.844 23.147 35.093 1.00 57.31 134 GLU A N 1
ATOM 1055 C CA . GLU A 1 134 ? -19.855 22.056 34.103 1.00 57.31 134 GLU A CA 1
ATOM 1056 C C . GLU A 1 134 ? -18.802 22.285 33.010 1.00 57.31 134 GLU A C 1
ATOM 1058 O O . GLU A 1 134 ? -18.131 21.346 32.576 1.00 57.31 134 GLU A O 1
ATOM 1063 N N . ILE A 1 135 ? -18.576 23.548 32.634 1.00 59.69 135 ILE A N 1
ATOM 1064 C CA . ILE A 1 135 ? -17.505 23.945 31.706 1.00 59.69 135 ILE A CA 1
ATOM 1065 C C . ILE A 1 135 ? -16.128 23.662 32.323 1.00 59.69 135 ILE A C 1
ATOM 1067 O O . ILE A 1 135 ? -15.219 23.201 31.629 1.00 59.69 135 ILE A O 1
ATOM 1071 N N . ILE A 1 136 ? -15.972 23.897 33.629 1.00 60.09 136 ILE A N 1
ATOM 1072 C CA . ILE A 1 136 ? -14.722 23.623 34.349 1.00 60.09 136 ILE A CA 1
ATOM 1073 C C . ILE A 1 136 ? -14.429 22.115 34.372 1.00 60.09 136 ILE A C 1
ATOM 1075 O O . ILE A 1 136 ? -13.306 21.716 34.065 1.00 60.09 136 ILE A O 1
ATOM 1079 N N . SER A 1 137 ? -15.434 21.264 34.611 1.00 66.31 137 SER A N 1
ATOM 1080 C CA . SER A 1 137 ? -15.249 19.803 34.532 1.00 66.31 137 SER A CA 1
ATOM 1081 C C . SER A 1 137 ? -14.856 19.320 33.133 1.00 66.31 137 SER A C 1
ATOM 1083 O O . SER A 1 137 ? -14.018 18.428 33.008 1.00 66.31 137 SER A O 1
ATOM 1085 N N . LEU A 1 138 ? -15.414 19.907 32.070 1.00 59.94 138 LEU A N 1
ATOM 1086 C CA . LEU A 1 138 ? -15.039 19.558 30.694 1.00 59.94 138 LEU A CA 1
ATOM 1087 C C . LEU A 1 138 ? -13.609 20.005 30.349 1.00 59.94 138 LEU A C 1
ATOM 1089 O O . LEU A 1 138 ? -12.887 19.264 29.679 1.00 59.94 138 LEU A O 1
ATOM 1093 N N . LYS A 1 139 ? -13.167 21.166 30.853 1.00 55.97 139 LYS A N 1
ATOM 1094 C CA . LYS A 1 139 ? -11.766 21.609 30.743 1.00 55.97 139 LYS A CA 1
ATOM 1095 C C . LYS A 1 139 ? -10.804 20.643 31.434 1.00 55.97 139 LYS A C 1
ATOM 1097 O O . LYS A 1 139 ? -9.790 20.280 30.845 1.00 55.97 139 LYS A O 1
ATOM 1102 N N . ASP A 1 140 ? -11.137 20.182 32.636 1.00 56.66 140 ASP A N 1
ATOM 1103 C CA . ASP A 1 140 ? -10.284 19.258 33.394 1.00 56.66 140 ASP A CA 1
ATOM 1104 C C . ASP A 1 140 ? -10.162 17.874 32.733 1.00 56.66 140 ASP A C 1
ATOM 1106 O O . ASP A 1 140 ? -9.126 17.214 32.858 1.00 56.66 140 ASP A O 1
ATOM 1110 N N . ILE A 1 141 ? -11.196 17.432 32.008 1.00 59.25 141 ILE A N 1
ATOM 1111 C CA . ILE A 1 141 ? -11.164 16.187 31.227 1.00 59.25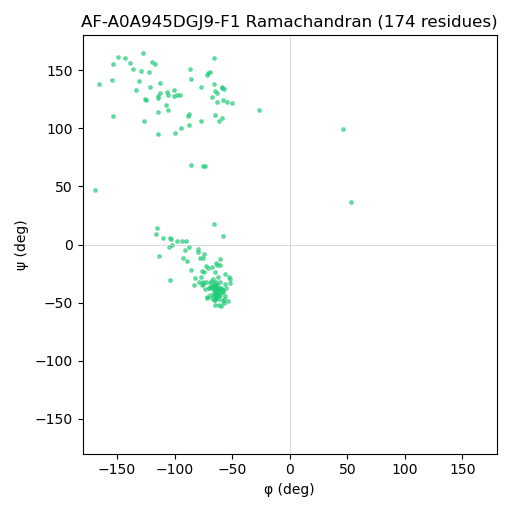 141 ILE A CA 1
ATOM 1112 C C . ILE A 1 141 ? -10.269 16.349 29.989 1.00 59.25 141 ILE A C 1
ATOM 1114 O O . ILE A 1 141 ? -9.404 15.507 29.754 1.00 59.25 141 ILE A O 1
ATOM 1118 N N . LEU A 1 142 ? -10.401 17.454 29.248 1.00 54.12 142 LEU A N 1
ATOM 1119 C CA . LEU A 1 142 ? -9.584 17.727 28.056 1.00 54.12 142 LEU A CA 1
ATOM 1120 C C . LEU A 1 142 ? -8.090 17.896 28.377 1.00 54.12 142 LEU A C 1
ATOM 1122 O O . LEU A 1 142 ? -7.243 17.458 27.604 1.00 54.12 142 LEU A O 1
ATOM 1126 N N . ILE A 1 143 ? -7.753 18.479 29.531 1.00 55.31 143 ILE A N 1
ATOM 1127 C CA . ILE A 1 143 ? -6.357 18.629 29.975 1.00 55.31 143 ILE A CA 1
ATOM 1128 C C . ILE A 1 143 ? -5.738 17.270 30.342 1.00 55.31 143 ILE A C 1
ATOM 1130 O O . ILE A 1 143 ? -4.547 17.054 30.120 1.00 55.31 143 ILE A O 1
ATOM 1134 N N . LYS A 1 144 ? -6.526 16.326 30.876 1.00 53.19 144 LYS A N 1
ATOM 1135 C CA . LYS A 1 144 ? -6.027 14.991 31.245 1.00 53.19 144 LYS A CA 1
ATOM 1136 C C . LYS A 1 144 ? -5.736 14.092 30.048 1.00 53.19 144 LYS A C 1
ATOM 1138 O O . LYS A 1 144 ? -4.787 13.315 30.127 1.00 53.19 144 LYS A O 1
ATOM 1143 N N . ASP A 1 145 ? -6.483 14.228 28.957 1.00 47.31 145 ASP A N 1
ATOM 1144 C CA . ASP A 1 145 ? -6.240 13.446 27.737 1.00 47.31 145 ASP A CA 1
ATOM 1145 C C . ASP A 1 145 ? -5.060 13.980 26.901 1.00 47.31 145 ASP A C 1
ATOM 1147 O O . ASP A 1 145 ? -4.569 13.272 26.024 1.00 47.31 145 ASP A O 1
ATOM 1151 N N . HIS A 1 146 ? -4.544 15.181 27.205 1.00 44.88 146 HIS A N 1
ATOM 1152 C CA . HIS A 1 146 ? -3.413 15.792 26.493 1.00 44.88 146 HIS A CA 1
ATOM 1153 C C . HIS A 1 146 ? -2.041 15.620 27.166 1.00 44.88 146 HIS A C 1
ATOM 1155 O O . HIS A 1 146 ? -1.035 16.113 26.656 1.00 44.88 146 HIS A O 1
ATOM 1161 N N . ALA A 1 147 ? -1.957 14.893 28.282 1.00 46.22 147 ALA A N 1
ATOM 1162 C CA . ALA A 1 147 ? -0.684 14.587 28.928 1.00 46.22 147 ALA A CA 1
ATOM 1163 C C . ALA A 1 147 ? -0.022 13.338 28.315 1.00 46.22 147 ALA A C 1
ATOM 1165 O O . ALA A 1 147 ? 0.072 12.318 28.988 1.00 46.22 147 ALA A O 1
ATOM 1166 N N . ILE A 1 148 ? 0.430 13.431 27.059 1.00 43.75 148 ILE A N 1
ATOM 1167 C CA . ILE A 1 148 ? 1.630 12.765 26.512 1.00 43.75 148 ILE A CA 1
ATOM 1168 C C . ILE A 1 148 ? 2.132 13.632 25.339 1.00 43.75 148 ILE A C 1
ATOM 1170 O O . ILE A 1 148 ? 1.483 13.722 24.302 1.00 43.75 148 ILE A O 1
ATOM 1174 N N . ASP A 1 149 ? 3.288 14.255 25.584 1.00 43.75 149 ASP A N 1
ATOM 1175 C CA . ASP A 1 149 ? 4.343 14.702 24.666 1.00 43.75 149 ASP A CA 1
ATOM 1176 C C . ASP A 1 149 ? 3.969 15.470 23.385 1.00 43.75 149 ASP A C 1
ATOM 1178 O O . ASP A 1 149 ? 3.760 14.879 22.333 1.00 43.75 149 ASP A O 1
ATOM 1182 N N . GLU A 1 150 ? 4.088 16.801 23.431 1.00 41.12 150 GLU A N 1
ATOM 1183 C CA . GLU A 1 150 ? 5.143 17.501 22.680 1.00 41.12 150 GLU A CA 1
ATOM 1184 C C . GLU A 1 150 ? 5.296 18.948 23.174 1.00 41.12 150 GLU A C 1
ATOM 1186 O O . GLU A 1 150 ? 4.331 19.642 23.484 1.00 41.12 150 GLU A O 1
ATOM 1191 N N . VAL A 1 151 ? 6.551 19.379 23.296 1.00 49.59 151 VAL A N 1
ATOM 1192 C CA . VAL A 1 151 ? 6.955 20.751 23.608 1.00 49.59 151 VAL A CA 1
ATOM 1193 C C . VAL A 1 151 ? 6.437 21.662 22.495 1.00 49.59 151 VAL A C 1
ATOM 1195 O O . VAL A 1 151 ? 6.976 21.650 21.393 1.00 49.59 151 VAL A O 1
ATOM 1198 N N . ILE A 1 152 ? 5.393 22.441 22.776 1.00 44.81 152 ILE A N 1
ATOM 1199 C CA . ILE A 1 152 ? 5.003 23.574 21.935 1.00 44.81 152 ILE A CA 1
ATOM 1200 C C . ILE A 1 152 ? 5.797 24.770 22.453 1.00 44.81 152 ILE A C 1
ATOM 1202 O O . ILE A 1 152 ? 5.595 25.213 23.580 1.00 44.81 152 ILE A O 1
ATOM 1206 N N . GLU A 1 153 ? 6.751 25.231 21.648 1.00 45.31 153 GLU A N 1
ATOM 1207 C CA . GLU A 1 153 ? 7.481 26.474 21.885 1.00 45.31 153 GLU A CA 1
ATOM 1208 C C . GLU A 1 153 ? 6.491 27.651 21.993 1.00 45.31 153 GLU A C 1
ATOM 1210 O O . GLU A 1 153 ? 5.568 27.782 21.187 1.00 45.31 153 GLU A O 1
ATOM 1215 N N . ASP A 1 154 ? 6.700 28.489 23.011 1.00 50.84 154 ASP A N 1
ATOM 1216 C CA . ASP A 1 154 ? 5.837 29.566 23.525 1.00 50.84 154 ASP A CA 1
ATOM 1217 C C . ASP A 1 154 ? 5.443 30.689 22.528 1.00 50.84 154 ASP A C 1
ATOM 1219 O O . ASP A 1 154 ? 4.840 31.681 22.933 1.00 50.84 154 ASP A O 1
ATOM 1223 N N . GLU A 1 155 ? 5.746 30.594 21.231 1.00 48.88 155 GLU A N 1
ATOM 1224 C CA . GLU A 1 155 ? 5.585 31.733 20.309 1.00 48.88 155 GLU A CA 1
ATOM 1225 C C . GLU A 1 155 ? 4.175 31.892 19.707 1.00 48.88 155 GLU A C 1
ATOM 1227 O O . GLU A 1 155 ? 3.800 33.004 19.350 1.00 48.88 155 GLU A O 1
ATOM 1232 N N . ASN A 1 156 ? 3.342 30.844 19.663 1.00 52.22 156 ASN A N 1
ATOM 1233 C CA . ASN A 1 156 ? 2.060 30.892 18.927 1.00 52.22 156 ASN A CA 1
ATOM 1234 C C . ASN A 1 156 ? 0.793 31.016 19.796 1.00 52.22 156 ASN A C 1
ATOM 1236 O O . ASN A 1 156 ? -0.311 31.101 19.259 1.00 52.22 156 ASN A O 1
ATOM 1240 N N . ILE A 1 157 ? 0.908 31.029 21.129 1.00 54.06 157 ILE A N 1
ATOM 1241 C CA . ILE A 1 157 ? -0.273 31.157 22.011 1.00 54.06 157 ILE A CA 1
ATOM 1242 C C . ILE A 1 157 ? -0.792 32.604 22.019 1.00 54.06 157 ILE A C 1
ATOM 1244 O O . ILE A 1 157 ? -2.000 32.824 22.031 1.00 54.06 157 ILE A O 1
ATOM 1248 N N . SER A 1 158 ? 0.103 33.592 21.906 1.00 57.03 158 SER A N 1
ATOM 1249 C CA . SER A 1 158 ? -0.277 35.012 21.900 1.00 57.03 158 SER A CA 1
ATOM 1250 C C . SER A 1 158 ? -1.148 35.400 20.701 1.00 57.03 158 SER A C 1
ATOM 1252 O O . SER A 1 158 ? -1.985 36.289 20.827 1.00 57.03 158 SER A O 1
ATOM 1254 N N . GLU A 1 159 ? -0.965 34.756 19.545 1.00 58.06 159 GLU A N 1
ATOM 1255 C CA . GLU A 1 159 ? -1.762 35.049 18.346 1.00 58.06 159 GLU A CA 1
ATOM 1256 C C . GLU A 1 159 ? -3.180 34.471 18.453 1.00 58.06 159 GLU A C 1
ATOM 1258 O O . GLU A 1 159 ? -4.137 35.065 17.959 1.00 58.06 159 GLU A O 1
ATOM 1263 N N . LEU A 1 160 ? -3.339 33.333 19.139 1.00 58.69 160 LEU A N 1
ATOM 1264 C CA . LEU A 1 160 ? -4.650 32.726 19.374 1.00 58.69 160 LEU A CA 1
ATOM 1265 C C . LEU A 1 160 ? -5.492 33.545 20.357 1.00 58.69 160 LEU A C 1
ATOM 1267 O O . LEU A 1 160 ? -6.696 33.680 20.135 1.00 58.69 160 LEU A O 1
ATOM 1271 N N . ASP A 1 161 ? -4.875 34.129 21.385 1.00 66.00 161 ASP A N 1
ATOM 1272 C CA . ASP A 1 161 ? -5.574 34.998 22.340 1.00 66.00 161 ASP A CA 1
ATOM 1273 C C . ASP A 1 161 ? -6.111 36.270 21.656 1.00 66.00 161 ASP A C 1
ATOM 1275 O O . ASP A 1 161 ? -7.279 36.618 21.839 1.00 66.00 161 ASP A O 1
ATOM 1279 N N . GLU A 1 162 ? -5.326 36.906 20.774 1.00 67.25 162 GLU A N 1
ATOM 1280 C CA . GLU A 1 162 ? -5.801 38.063 19.995 1.00 67.25 162 GLU A CA 1
ATOM 1281 C C . GLU A 1 162 ? -6.944 37.701 19.033 1.00 67.25 162 GLU A C 1
ATOM 1283 O O . GLU A 1 162 ? -7.892 38.477 18.870 1.00 67.25 162 GLU A O 1
ATOM 1288 N N . ILE A 1 163 ? -6.899 36.520 18.407 1.00 71.94 163 ILE A N 1
ATOM 1289 C CA . ILE A 1 163 ? -7.972 36.050 17.515 1.00 71.94 163 ILE A CA 1
ATOM 1290 C C . ILE A 1 163 ? -9.269 35.811 18.300 1.00 71.94 163 ILE A C 1
ATOM 1292 O O . ILE A 1 163 ? -10.352 36.170 17.825 1.00 71.94 163 ILE A O 1
ATOM 1296 N N . ILE A 1 164 ? -9.173 35.233 19.500 1.00 73.25 164 ILE A N 1
ATOM 1297 C CA . ILE A 1 164 ? -10.330 34.955 20.359 1.00 73.25 164 ILE A CA 1
ATOM 1298 C C . ILE A 1 164 ? -10.952 36.260 20.864 1.00 73.25 164 ILE A C 1
ATOM 1300 O O . ILE A 1 164 ? -12.172 36.426 20.766 1.00 73.25 164 ILE A O 1
ATOM 1304 N N . ASP A 1 165 ? -10.143 37.210 21.333 1.00 75.88 165 ASP A N 1
ATOM 1305 C CA . ASP A 1 165 ? -10.641 38.500 21.821 1.00 75.88 165 ASP A CA 1
ATOM 1306 C C . ASP A 1 165 ? -11.333 39.304 20.710 1.00 75.88 165 ASP A C 1
ATOM 1308 O O . ASP A 1 165 ? -12.389 39.907 20.933 1.00 75.88 165 ASP A O 1
ATOM 1312 N N . ASN A 1 166 ? -10.805 39.254 19.484 1.00 73.50 166 ASN A N 1
ATOM 1313 C CA . ASN A 1 166 ? -11.402 39.935 18.337 1.00 73.50 166 ASN A CA 1
ATOM 1314 C C . ASN A 1 166 ? -12.729 39.281 17.898 1.00 73.50 166 ASN A C 1
ATOM 1316 O O . ASN A 1 166 ? -13.689 39.978 17.564 1.00 73.50 166 ASN A O 1
ATOM 1320 N N . ALA A 1 167 ? -12.832 37.949 17.966 1.00 71.25 167 ALA A N 1
ATOM 1321 C CA . ALA A 1 167 ? -14.084 37.238 17.699 1.00 71.25 167 ALA A CA 1
ATOM 1322 C C . ALA A 1 167 ? -15.166 37.547 18.754 1.00 71.25 167 ALA A C 1
ATOM 1324 O O . ALA A 1 167 ? -16.337 37.719 18.413 1.00 71.25 167 ALA A O 1
ATOM 1325 N N . ILE A 1 168 ? -14.785 37.673 20.030 1.00 74.75 168 ILE A N 1
ATOM 1326 C CA . ILE A 1 168 ? -15.711 38.048 21.113 1.00 74.75 168 ILE A CA 1
ATOM 1327 C C . ILE A 1 168 ? -16.200 39.493 20.948 1.00 74.75 168 ILE A C 1
ATOM 1329 O O . ILE A 1 168 ? -17.367 39.774 21.231 1.00 74.75 168 ILE A O 1
ATOM 1333 N N . ALA A 1 169 ? -15.339 40.407 20.491 1.00 71.25 169 ALA A N 1
ATOM 1334 C CA . ALA A 1 169 ? -15.721 41.792 20.222 1.00 71.25 169 ALA A CA 1
ATOM 1335 C C . ALA A 1 169 ? -16.752 41.893 19.084 1.00 71.25 169 ALA A C 1
ATOM 1337 O O . ALA A 1 169 ? -17.776 42.551 19.255 1.00 71.25 169 ALA A O 1
ATOM 1338 N N . GLN A 1 170 ? -16.548 41.169 17.978 1.00 64.56 170 GLN A N 1
ATOM 1339 C CA . GLN A 1 170 ? -17.493 41.166 16.851 1.00 64.56 170 GLN A CA 1
ATOM 1340 C C . GLN A 1 170 ? -18.885 40.647 17.241 1.00 64.56 170 GLN A C 1
ATOM 1342 O O . GLN A 1 170 ? -19.893 41.197 16.814 1.00 64.56 170 GLN A O 1
ATOM 1347 N N . LEU A 1 171 ? -18.963 39.642 18.117 1.00 66.19 171 LEU A N 1
ATOM 1348 C CA . LEU A 1 171 ? -20.249 39.106 18.584 1.00 66.19 171 LEU A CA 1
ATOM 1349 C C . LEU A 1 171 ? -20.998 40.036 19.555 1.00 66.19 171 LEU A C 1
ATOM 1351 O O . LEU A 1 171 ? -22.201 39.854 19.771 1.00 66.19 171 LEU A O 1
ATOM 1355 N N . LYS A 1 172 ? -20.305 41.003 20.170 1.00 64.75 172 LYS A N 1
ATOM 1356 C CA . LYS A 1 172 ? -20.931 42.013 21.035 1.00 64.75 172 LYS A CA 1
ATOM 1357 C C . LYS A 1 172 ? -21.519 43.175 20.240 1.00 64.75 172 LYS A C 1
ATOM 1359 O O . LYS A 1 172 ? -22.582 43.645 20.628 1.00 64.75 172 LYS A O 1
ATOM 1364 N N . ASP A 1 173 ? -20.885 43.573 19.141 1.00 56.59 173 ASP A N 1
ATOM 1365 C CA . ASP A 1 173 ? -21.367 44.676 18.297 1.00 56.59 173 ASP A CA 1
ATOM 1366 C C . ASP A 1 173 ? -22.590 44.286 17.443 1.00 56.59 173 ASP A C 1
ATOM 1368 O O . ASP A 1 173 ? -23.397 45.146 17.106 1.00 56.59 173 ASP A O 1
ATOM 1372 N N . ASP A 1 174 ? -22.792 42.996 17.151 1.00 54.28 174 ASP A N 1
ATOM 1373 C CA . ASP A 1 174 ? -23.966 42.509 16.401 1.00 54.28 174 ASP A CA 1
ATOM 1374 C C . ASP A 1 174 ? -25.251 42.375 17.256 1.00 54.28 174 ASP A C 1
ATOM 1376 O O . ASP A 1 174 ? -26.312 42.029 16.731 1.00 54.28 174 ASP A O 1
ATOM 1380 N N . ASN A 1 175 ? -25.179 42.629 18.571 1.00 52.81 175 ASN A N 1
ATOM 1381 C CA . ASN A 1 175 ? -26.305 42.501 19.512 1.00 52.81 175 ASN A CA 1
ATOM 1382 C C . ASN A 1 175 ? -26.754 43.832 20.160 1.00 52.81 175 ASN A C 1
ATOM 1384 O O . ASN A 1 175 ? -27.522 43.795 21.128 1.00 52.81 175 ASN A O 1
ATOM 1388 N N . GLU A 1 176 ? -26.323 44.987 19.636 1.00 47.12 176 GLU A N 1
ATOM 1389 C CA . GLU A 1 176 ? -26.798 46.334 20.025 1.00 47.12 176 GLU A CA 1
ATOM 1390 C C . GLU A 1 176 ? -27.539 47.040 18.873 1.00 47.12 176 GLU A C 1
ATOM 13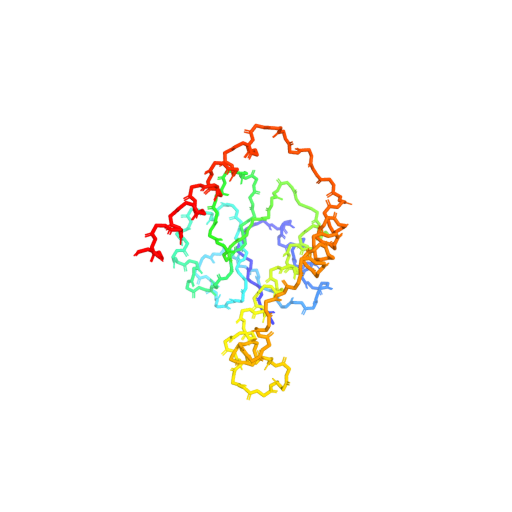92 O O . GLU A 1 176 ? -28.569 47.701 19.155 1.00 47.12 176 GLU A O 1
#

Solvent-accessible surface area (backbone atoms only — not comparable to full-atom values): 10660 Å² total; per-residue (Å²): 115,40,37,35,35,42,47,86,48,66,66,58,53,51,52,50,50,55,47,34,52,76,67,76,38,51,70,46,82,31,76,52,78,90,70,64,60,78,30,62,31,36,34,36,31,50,97,55,60,85,56,59,61,78,65,53,51,75,32,16,80,24,41,35,39,41,29,70,68,85,79,74,82,72,60,91,60,39,50,79,44,54,53,89,69,51,66,68,57,52,49,50,54,50,54,54,52,53,52,51,56,51,51,55,50,52,68,75,61,61,70,86,84,66,100,78,70,79,53,69,80,64,53,67,78,59,72,62,83,78,51,74,70,59,57,50,54,54,50,57,52,56,57,61,76,60,78,71,88,75,91,7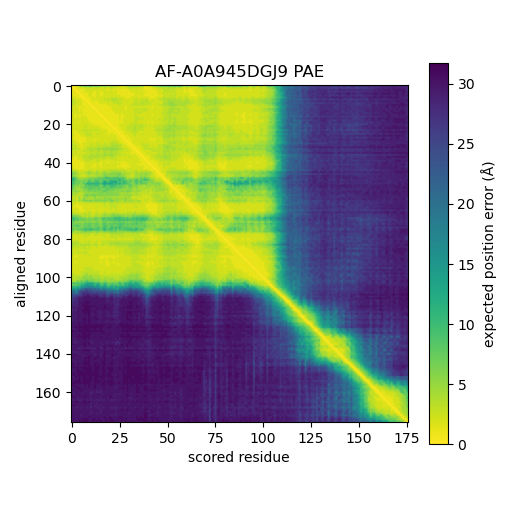4,73,83,76,62,61,66,58,52,51,53,53,50,54,51,53,55,51,57,63,54,67,77,73,116

Mean predicted aligned error: 17.39 Å

Foldseek 3Di:
DEEEEADPDPVCVVLVVVLCVVVVHHYDYDPDLVPAAADQEYEYEPVCVPPDVVSVCVRYQEYEYEECDPPDDDDPRYYYNHPPDDSVRVSVVVVVSVVVSVVVVVVVPPPDDDPPDDPPVNVVVVPPPDDPVNVVVVVVVVVVVPPDDDDDPPPCPVVVVVVVVVVVVVVVVVVD

pLDDT: mean 76.46, std 18.6, range [41.12, 96.75]

Secondary structure (DSSP, 8-state):
-EEEEE---HHHHHHHHHHHHTTT-EEEEESSGGG----SEEEEEGGGTTS-HHHHTTT-SEEEEEES-TT----TTEEEEESS--HHHHHHHHHHHHHHHHHHHHHHH--S--TT---GGGTGGG-SPPPHHHHHHHHHHHHHHT-S-----TTSHHHHHHHHHHHHHHHHHTT-

Radius of gyration: 23.62 Å; Cα contacts (8 Å, |Δi|>4): 157; chains: 1; bounding box: 47×59×56 Å